Protein AF-A0A7S1CWE4-F1 (afdb_monomer_lite)

Structure (mmCIF, N/CA/C/O backbone):
data_AF-A0A7S1CWE4-F1
#
_entry.id   AF-A0A7S1CWE4-F1
#
loop_
_atom_site.group_PDB
_atom_site.id
_atom_site.type_symbol
_atom_site.label_atom_id
_atom_site.label_alt_id
_atom_site.label_comp_id
_atom_site.label_asym_id
_atom_site.label_entity_id
_atom_site.label_seq_id
_atom_site.pdbx_PDB_ins_code
_atom_site.Cartn_x
_atom_site.Cartn_y
_atom_site.Cartn_z
_atom_site.occupancy
_atom_site.B_iso_or_equiv
_atom_site.auth_seq_id
_atom_site.auth_comp_id
_atom_site.auth_asym_id
_atom_site.auth_at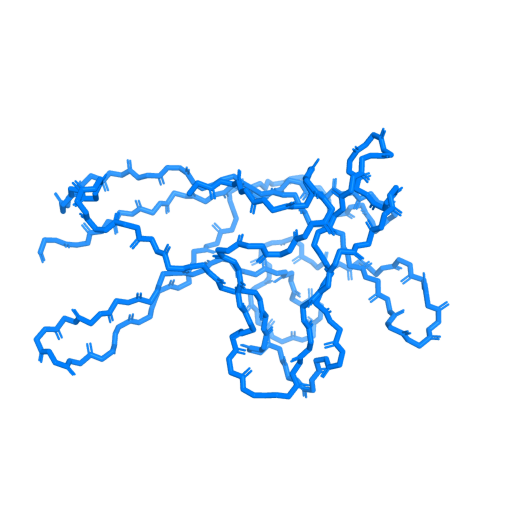om_id
_atom_site.pdbx_PDB_model_num
ATOM 1 N N . VAL A 1 1 ? -12.660 -3.717 3.468 1.00 54.59 1 VAL A N 1
ATOM 2 C CA . VAL A 1 1 ? -12.944 -4.717 2.405 1.00 54.59 1 VAL A CA 1
ATOM 3 C C . VAL A 1 1 ? -12.127 -4.332 1.185 1.00 54.59 1 VAL A C 1
ATOM 5 O O . VAL A 1 1 ? -12.182 -3.175 0.788 1.00 54.59 1 VAL A O 1
ATOM 8 N N . ASN A 1 2 ? -11.364 -5.270 0.617 1.00 57.84 2 ASN A N 1
ATOM 9 C CA . ASN A 1 2 ? -10.631 -5.071 -0.635 1.00 57.84 2 ASN A CA 1
ATOM 10 C C . ASN A 1 2 ? -11.640 -4.988 -1.793 1.00 57.84 2 ASN A C 1
ATOM 12 O O . ASN A 1 2 ? -12.277 -5.984 -2.119 1.00 57.84 2 ASN A O 1
ATOM 16 N N . GLY A 1 3 ? -11.864 -3.807 -2.357 1.00 64.62 3 GLY A N 1
ATOM 17 C CA . GLY A 1 3 ? -12.820 -3.625 -3.448 1.00 64.62 3 GLY A CA 1
ATOM 18 C C . GLY A 1 3 ? -12.427 -2.444 -4.319 1.00 64.62 3 GLY A C 1
ATOM 19 O O . GLY A 1 3 ? -11.802 -1.515 -3.825 1.00 64.62 3 GLY A O 1
ATOM 20 N N . GLY A 1 4 ? -12.756 -2.506 -5.607 1.00 74.31 4 GLY A N 1
ATOM 21 C CA . GLY A 1 4 ? -12.465 -1.455 -6.583 1.00 74.31 4 GLY A CA 1
ATOM 22 C C . GLY A 1 4 ? -11.785 -2.003 -7.825 1.00 74.31 4 GLY A C 1
ATOM 23 O O . GLY A 1 4 ? -12.452 -2.154 -8.844 1.00 74.31 4 GLY A O 1
ATOM 24 N N . ALA A 1 5 ? -10.491 -2.328 -7.728 1.00 81.88 5 ALA A N 1
ATOM 25 C CA . ALA A 1 5 ? -9.662 -2.622 -8.900 1.00 81.88 5 ALA A CA 1
ATOM 26 C C . ALA A 1 5 ? -10.257 -3.706 -9.809 1.00 81.88 5 ALA A C 1
ATOM 28 O O . ALA A 1 5 ? -10.339 -3.496 -11.009 1.00 81.88 5 ALA A O 1
ATOM 29 N N . GLU A 1 6 ? -10.789 -4.791 -9.238 1.00 79.25 6 GLU A N 1
ATOM 30 C CA . GLU A 1 6 ? -11.411 -5.897 -9.992 1.00 79.25 6 GLU A CA 1
ATOM 31 C C . GLU A 1 6 ? -12.682 -5.499 -10.771 1.00 79.25 6 GLU A C 1
ATOM 33 O O . GLU A 1 6 ? -13.157 -6.239 -11.628 1.00 79.25 6 GLU A O 1
ATOM 38 N N . TYR A 1 7 ? -13.264 -4.338 -10.460 1.00 83.38 7 TYR A N 1
ATOM 39 C CA . TYR A 1 7 ? -14.403 -3.750 -11.171 1.00 83.38 7 TYR A CA 1
ATOM 40 C C . TYR A 1 7 ? -13.980 -2.609 -12.107 1.00 83.38 7 TYR A C 1
ATOM 42 O O . TYR A 1 7 ? -14.843 -1.895 -12.623 1.00 83.38 7 TYR A O 1
ATOM 50 N N . GLY A 1 8 ? -12.674 -2.403 -12.299 1.00 82.56 8 GLY A N 1
ATOM 51 C CA . GLY A 1 8 ? -12.128 -1.328 -13.120 1.00 82.56 8 GLY A CA 1
ATOM 52 C C . GLY A 1 8 ? -12.239 0.065 -12.492 1.00 82.56 8 GLY A C 1
ATOM 53 O O . GLY A 1 8 ? -12.131 1.058 -13.212 1.00 82.56 8 GLY A O 1
ATOM 54 N N . ASP A 1 9 ? -12.450 0.182 -11.172 1.00 87.69 9 ASP A N 1
ATOM 55 C CA . ASP A 1 9 ? -12.457 1.482 -10.486 1.00 87.69 9 ASP A CA 1
ATOM 56 C C . ASP A 1 9 ? -11.714 1.509 -9.135 1.00 87.69 9 ASP A C 1
ATOM 58 O O . ASP A 1 9 ? -11.134 0.530 -8.683 1.00 87.69 9 ASP A O 1
ATOM 62 N N . ALA A 1 10 ? -11.682 2.677 -8.491 1.00 87.62 10 ALA A N 1
ATOM 63 C CA . ALA A 1 10 ? -11.045 2.877 -7.187 1.00 87.62 10 ALA A CA 1
ATOM 64 C C . ALA A 1 10 ? -12.071 3.084 -6.058 1.00 87.62 10 ALA A C 1
ATOM 66 O O . ALA A 1 10 ? -11.787 3.782 -5.080 1.00 87.62 10 ALA A O 1
ATOM 67 N N . ARG A 1 11 ? -13.291 2.536 -6.180 1.00 88.00 11 ARG A N 1
ATOM 68 C CA . ARG A 1 11 ? -14.353 2.772 -5.186 1.00 88.00 11 ARG A CA 1
ATOM 69 C C . ARG A 1 11 ? -13.909 2.340 -3.787 1.00 88.00 11 ARG A C 1
ATOM 71 O O . ARG A 1 11 ? -13.296 1.294 -3.603 1.00 88.00 11 ARG A O 1
ATOM 78 N N . GLY A 1 12 ? -14.234 3.154 -2.787 1.00 86.62 12 GLY A N 1
ATOM 79 C CA . GLY A 1 12 ? -13.830 2.904 -1.401 1.00 86.62 12 GLY A CA 1
ATOM 80 C C . GLY A 1 12 ? -12.359 3.211 -1.101 1.00 86.62 12 GLY A C 1
ATOM 81 O O . GLY A 1 12 ? -11.966 3.118 0.061 1.00 86.62 12 GLY A O 1
ATOM 82 N N . TRP A 1 13 ? -11.571 3.626 -2.093 1.00 90.31 13 TRP A N 1
ATOM 83 C CA . TRP A 1 13 ? -10.205 4.099 -1.911 1.00 90.31 13 TRP A CA 1
ATOM 84 C C . TRP A 1 13 ? -10.096 5.579 -2.248 1.00 90.31 13 TRP A C 1
ATOM 86 O O . TRP A 1 13 ? -10.766 6.101 -3.138 1.00 90.31 13 TRP A O 1
ATOM 96 N N . LYS A 1 14 ? -9.232 6.273 -1.518 1.00 90.00 14 LYS A N 1
ATOM 97 C CA . LYS A 1 14 ? -8.925 7.683 -1.746 1.00 90.00 14 LYS A CA 1
ATOM 98 C C . LYS A 1 14 ? -7.438 7.930 -1.534 1.00 90.00 14 LYS A C 1
ATOM 100 O O . LYS A 1 14 ? -6.723 7.114 -0.953 1.00 90.00 14 LYS A O 1
ATOM 105 N N . ARG A 1 15 ? -6.973 9.076 -2.024 1.00 90.44 15 ARG A N 1
ATOM 106 C CA . ARG A 1 15 ? -5.621 9.564 -1.755 1.00 90.44 15 ARG A CA 1
ATOM 107 C C . ARG A 1 15 ? -5.485 9.943 -0.282 1.00 90.44 15 ARG A C 1
ATOM 109 O O . ARG A 1 15 ? -6.319 10.677 0.250 1.00 90.44 15 ARG A O 1
ATOM 116 N N . TRP A 1 16 ? -4.413 9.491 0.352 1.00 85.81 16 TRP A N 1
ATOM 117 C CA . TRP A 1 16 ? -4.010 9.985 1.657 1.00 85.81 16 TRP A CA 1
ATOM 118 C C . TRP A 1 16 ? -3.243 11.297 1.479 1.00 85.81 16 TRP A C 1
ATOM 120 O O . TRP A 1 16 ? -2.095 11.304 1.025 1.00 85.81 16 TRP A O 1
ATOM 130 N N . ARG A 1 17 ? -3.900 12.396 1.879 1.00 78.44 17 ARG A N 1
ATOM 131 C CA . ARG A 1 17 ? -3.477 13.799 1.699 1.00 78.44 17 ARG A CA 1
ATOM 132 C C . ARG A 1 17 ? -3.473 14.270 0.243 1.00 78.44 17 ARG A C 1
ATOM 134 O O . ARG A 1 17 ? -3.615 13.501 -0.705 1.00 78.44 17 ARG A O 1
ATOM 141 N N . GLU A 1 18 ? -3.368 15.586 0.079 1.00 80.69 18 GLU A N 1
ATOM 142 C CA . GLU A 1 18 ? -3.307 16.202 -1.241 1.00 80.69 18 GLU A CA 1
ATOM 143 C C . GLU A 1 18 ? -1.944 15.994 -1.905 1.00 80.69 18 GLU A C 1
ATOM 145 O O . GLU A 1 18 ? -0.929 15.907 -1.221 1.00 80.69 18 GLU A O 1
ATOM 150 N N . GLY A 1 19 ? -1.930 15.934 -3.239 1.00 81.62 19 GLY A N 1
ATOM 151 C CA . GLY A 1 19 ? -0.705 15.881 -4.044 1.00 81.62 19 GLY A CA 1
ATOM 152 C C . GLY A 1 19 ? -0.531 14.615 -4.882 1.00 81.62 19 GLY A C 1
ATOM 153 O O . GLY A 1 19 ? 0.123 14.699 -5.907 1.00 81.62 19 GLY A O 1
ATOM 154 N N . CYS A 1 20 ? -1.166 13.494 -4.520 1.00 89.50 20 CYS A N 1
ATOM 155 C CA . CYS A 1 20 ? -1.133 12.255 -5.311 1.00 89.50 20 CYS A CA 1
ATOM 156 C C . CYS A 1 20 ? -2.485 11.926 -5.968 1.00 89.50 20 CYS A C 1
ATOM 158 O O . CYS A 1 20 ? -3.530 12.468 -5.581 1.00 89.50 20 CYS A O 1
ATOM 160 N N . ALA A 1 21 ? -2.454 11.034 -6.959 1.00 90.62 21 ALA A N 1
ATOM 161 C CA . ALA A 1 21 ? -3.617 10.495 -7.656 1.00 90.62 21 ALA A CA 1
ATOM 162 C C . ALA A 1 21 ? -3.774 8.999 -7.367 1.00 90.62 21 ALA A C 1
ATOM 164 O O . ALA A 1 21 ? -2.789 8.297 -7.158 1.00 90.62 21 ALA A O 1
ATOM 165 N N . VAL A 1 22 ? -5.021 8.527 -7.364 1.00 91.94 22 VAL A N 1
ATOM 166 C CA . VAL A 1 22 ? -5.367 7.106 -7.267 1.00 91.94 22 VAL A CA 1
ATOM 167 C C . VAL A 1 22 ? -6.088 6.717 -8.545 1.00 91.94 22 VAL A C 1
ATOM 169 O O . VAL A 1 22 ? -7.068 7.366 -8.916 1.00 91.94 22 VAL A O 1
ATOM 172 N N . SER A 1 23 ? -5.617 5.669 -9.207 1.00 91.56 23 SER A N 1
ATOM 173 C CA . SER A 1 23 ? -6.214 5.148 -10.434 1.00 91.56 23 SER A CA 1
ATOM 174 C C . SER A 1 23 ? -6.177 3.626 -10.460 1.00 91.56 23 SER A C 1
ATOM 176 O O . SER A 1 23 ? -5.487 2.988 -9.663 1.00 91.56 23 SER A O 1
ATOM 178 N N . VAL A 1 24 ? -6.929 3.042 -11.390 1.00 93.50 24 VAL A N 1
ATOM 179 C CA . VAL A 1 24 ? -6.770 1.632 -11.743 1.00 93.50 24 VAL A CA 1
ATOM 180 C C . VAL A 1 24 ? -5.694 1.508 -12.811 1.00 93.50 24 VAL A C 1
ATOM 182 O O . VAL A 1 24 ? -5.711 2.230 -13.808 1.00 93.50 24 VAL A O 1
ATOM 185 N N . ALA A 1 25 ? -4.764 0.590 -12.585 1.00 91.94 25 ALA A N 1
ATOM 186 C CA . ALA A 1 25 ? -3.770 0.151 -13.544 1.00 91.94 25 ALA A CA 1
ATOM 187 C C . ALA A 1 25 ? -4.201 -1.224 -14.085 1.00 91.94 25 ALA A C 1
ATOM 189 O O . ALA A 1 25 ? -4.057 -2.228 -13.377 1.00 91.94 25 ALA A O 1
ATOM 190 N N . PRO A 1 26 ? -4.767 -1.281 -15.303 1.00 91.69 26 PRO A N 1
ATOM 191 C CA . PRO A 1 26 ? -5.318 -2.515 -15.838 1.00 91.69 26 PRO A CA 1
ATOM 192 C C . PRO A 1 26 ? -4.217 -3.517 -16.187 1.00 91.69 26 PRO A C 1
ATOM 194 O O . PRO A 1 26 ? -3.175 -3.131 -16.722 1.00 91.69 26 PRO A O 1
ATOM 197 N N . ASN A 1 27 ? -4.453 -4.801 -15.915 1.00 91.25 27 ASN A N 1
ATOM 198 C CA . ASN A 1 27 ? -3.500 -5.907 -16.119 1.00 91.25 27 ASN A CA 1
ATOM 199 C C . ASN A 1 27 ? -2.135 -5.752 -15.413 1.00 91.25 27 ASN A C 1
ATOM 201 O O . ASN A 1 27 ? -1.185 -6.478 -15.714 1.00 91.25 27 ASN A O 1
ATOM 205 N N . ALA A 1 28 ? -2.007 -4.786 -14.501 1.00 90.56 28 ALA A N 1
ATOM 206 C CA . ALA A 1 28 ? -0.764 -4.484 -13.801 1.00 90.56 28 ALA A CA 1
ATOM 207 C C . ALA A 1 28 ? -0.672 -5.165 -12.430 1.00 90.56 28 ALA A C 1
ATOM 209 O O . ALA A 1 28 ? 0.326 -4.984 -11.743 1.00 90.56 28 ALA A O 1
ATOM 210 N N . GLY A 1 29 ? -1.713 -5.881 -12.008 1.00 89.75 29 GLY A N 1
ATOM 211 C CA . GLY A 1 29 ? -1.832 -6.556 -10.723 1.00 89.75 29 GLY A CA 1
ATOM 212 C C . GLY A 1 29 ? -1.290 -7.982 -10.711 1.00 89.75 29 GLY A C 1
ATOM 213 O O . GLY A 1 29 ? -0.680 -8.480 -11.660 1.00 89.75 29 GLY A O 1
ATOM 214 N N . VAL A 1 30 ? -1.516 -8.659 -9.586 1.00 88.88 30 VAL A N 1
ATOM 215 C CA . VAL A 1 30 ? -1.106 -10.054 -9.385 1.00 88.88 30 VAL A CA 1
ATOM 216 C C . VAL A 1 30 ? -1.751 -10.939 -10.457 1.00 88.88 30 VAL A C 1
ATOM 218 O O . VAL A 1 30 ? -2.945 -10.831 -10.718 1.00 88.88 30 VAL A O 1
ATOM 221 N N . ASN A 1 31 ? -0.960 -11.820 -11.077 1.00 88.94 31 ASN A N 1
ATOM 222 C CA . ASN A 1 31 ? -1.401 -12.731 -12.144 1.00 88.94 31 ASN A CA 1
ATOM 223 C C . ASN A 1 31 ? -2.064 -12.032 -13.350 1.00 88.94 31 ASN A C 1
ATOM 225 O O . ASN A 1 31 ? -2.893 -12.639 -14.024 1.00 88.94 31 ASN A O 1
ATOM 229 N N . GLY A 1 32 ? -1.704 -10.773 -13.627 1.00 87.88 32 GLY A N 1
ATOM 230 C CA . GLY A 1 32 ? -2.268 -10.008 -14.742 1.00 87.88 32 GLY A CA 1
ATOM 231 C C . GLY A 1 32 ? -3.679 -9.473 -14.485 1.00 87.88 32 GLY A C 1
ATOM 232 O O . GLY A 1 32 ? -4.349 -9.096 -15.438 1.00 87.88 32 GLY A O 1
ATOM 233 N N . GLY A 1 33 ? -4.135 -9.447 -13.227 1.00 90.31 33 GLY A N 1
ATOM 234 C CA . GLY A 1 33 ? -5.351 -8.731 -12.830 1.00 90.31 33 GLY A CA 1
ATOM 235 C C . GLY A 1 33 ? -5.155 -7.214 -12.794 1.00 90.31 33 GLY A C 1
ATOM 236 O O . GLY A 1 33 ? -4.087 -6.696 -13.126 1.00 90.31 33 GLY A O 1
ATOM 237 N N . ASP A 1 34 ? -6.170 -6.488 -12.342 1.00 92.50 34 ASP A N 1
ATOM 238 C CA . ASP A 1 34 ? -6.095 -5.035 -12.189 1.00 92.50 34 ASP A CA 1
ATOM 239 C C . ASP A 1 34 ? -5.473 -4.650 -10.837 1.00 92.50 34 ASP A C 1
ATOM 241 O O . ASP A 1 34 ? -5.581 -5.367 -9.841 1.00 92.50 34 ASP A O 1
ATOM 245 N N . ALA A 1 35 ? -4.799 -3.500 -10.783 1.00 92.56 35 ALA A N 1
ATOM 246 C CA . ALA A 1 35 ? -4.199 -2.973 -9.557 1.00 92.56 35 ALA A CA 1
ATOM 247 C C . ALA A 1 35 ? -4.657 -1.544 -9.267 1.00 92.56 35 ALA A C 1
ATOM 249 O O . ALA A 1 35 ? -4.999 -0.790 -10.173 1.00 92.56 35 ALA A O 1
ATOM 250 N N . LEU A 1 36 ? -4.592 -1.138 -7.998 1.00 93.38 36 LEU A N 1
ATOM 251 C CA . LEU A 1 36 ? -4.645 0.278 -7.639 1.00 93.38 36 LEU A CA 1
ATOM 252 C C . LEU A 1 36 ? -3.243 0.871 -7.725 1.00 93.38 36 LEU A C 1
ATOM 254 O O . LEU A 1 36 ? -2.311 0.374 -7.091 1.00 93.38 36 LEU A O 1
ATOM 258 N N . ALA A 1 37 ? -3.111 1.956 -8.478 1.00 92.75 37 ALA A N 1
ATOM 259 C CA . ALA A 1 37 ? -1.889 2.732 -8.578 1.00 92.75 37 ALA A CA 1
ATOM 260 C C . ALA A 1 37 ? -2.035 4.045 -7.808 1.00 92.75 37 ALA A C 1
ATOM 262 O O . ALA A 1 37 ? -3.066 4.717 -7.888 1.00 92.75 37 ALA A O 1
ATOM 263 N N . VAL A 1 38 ? -0.978 4.418 -7.082 1.00 93.19 38 VAL A N 1
ATOM 264 C CA . VAL A 1 38 ? -0.829 5.756 -6.506 1.00 93.19 38 VAL A CA 1
ATOM 265 C C . VAL A 1 38 ? 0.336 6.452 -7.192 1.00 93.19 38 VAL A C 1
ATOM 267 O O . VAL A 1 38 ? 1.478 6.019 -7.045 1.00 93.19 38 VAL A O 1
ATOM 270 N N . THR A 1 39 ? 0.047 7.531 -7.911 1.00 92.69 39 THR A N 1
ATOM 271 C CA . THR A 1 39 ? 1.020 8.294 -8.711 1.00 92.69 39 THR A CA 1
ATOM 272 C C . THR A 1 39 ? 1.093 9.753 -8.256 1.00 92.69 39 THR A C 1
ATOM 274 O O . THR A 1 39 ? 0.265 10.211 -7.459 1.00 92.69 39 THR A O 1
ATOM 277 N N . GLY A 1 40 ? 2.112 10.489 -8.695 1.00 91.31 40 GLY A N 1
ATOM 278 C CA . GLY A 1 40 ? 2.345 11.886 -8.331 1.00 91.31 40 GLY A CA 1
ATOM 279 C C . GLY A 1 40 ? 2.758 12.083 -6.872 1.00 91.31 40 GLY A C 1
ATOM 280 O O . GLY A 1 40 ? 2.533 13.147 -6.300 1.00 91.31 40 GLY A O 1
ATOM 281 N N . ARG A 1 41 ? 3.316 11.062 -6.210 1.00 88.56 41 ARG A N 1
ATOM 282 C CA . ARG A 1 41 ? 3.719 11.181 -4.799 1.00 88.56 41 ARG A CA 1
ATOM 283 C C . ARG A 1 41 ? 4.924 12.115 -4.679 1.00 88.56 41 ARG A C 1
ATOM 285 O O . ARG A 1 41 ? 5.993 11.815 -5.193 1.00 88.56 41 ARG A O 1
ATOM 292 N N . THR A 1 42 ? 4.783 13.198 -3.916 1.00 87.88 42 THR A N 1
ATOM 293 C CA . THR A 1 42 ? 5.887 14.135 -3.621 1.00 87.88 42 THR A CA 1
ATOM 294 C C . THR A 1 42 ? 6.505 13.936 -2.236 1.00 87.88 42 THR A C 1
ATOM 296 O O . THR A 1 42 ? 7.471 14.606 -1.880 1.00 87.88 42 THR A O 1
ATOM 299 N N . GLY A 1 43 ? 5.973 13.002 -1.441 1.00 84.94 43 GLY A N 1
ATOM 300 C CA . GLY A 1 43 ? 6.496 12.668 -0.120 1.00 84.94 43 GLY A CA 1
ATOM 301 C C . GLY A 1 43 ? 6.186 11.230 0.284 1.00 84.94 43 GLY A C 1
ATOM 302 O O . GLY A 1 43 ? 5.161 10.663 -0.103 1.00 84.94 43 GLY A O 1
ATOM 303 N N . HIS A 1 44 ? 7.059 10.644 1.108 1.00 80.75 44 HIS A N 1
ATOM 304 C CA . HIS A 1 44 ? 6.939 9.253 1.563 1.00 80.75 44 HIS A CA 1
ATOM 305 C C . HIS A 1 44 ? 5.663 8.992 2.383 1.00 80.75 44 HIS A C 1
ATOM 307 O O . HIS A 1 44 ? 5.176 7.866 2.422 1.00 80.75 44 HIS A O 1
ATOM 313 N N . TRP A 1 45 ? 5.084 10.030 2.992 1.00 82.44 45 TRP A N 1
ATOM 314 C CA . TRP A 1 45 ? 3.838 9.951 3.756 1.00 82.44 45 TRP A CA 1
ATOM 315 C C . TRP A 1 45 ? 2.571 9.963 2.894 1.00 82.44 45 TRP A C 1
ATOM 317 O O . TRP A 1 45 ? 1.492 9.834 3.457 1.00 82.44 45 TRP A O 1
ATOM 327 N N . MET A 1 46 ? 2.655 10.188 1.578 1.00 88.69 46 MET A N 1
ATOM 328 C CA . MET A 1 46 ? 1.494 10.124 0.680 1.00 88.69 46 MET A CA 1
ATOM 329 C C . MET A 1 46 ? 1.206 8.677 0.295 1.00 88.69 46 MET A C 1
ATOM 331 O O . MET A 1 46 ? 2.140 7.881 0.169 1.00 88.69 46 MET A O 1
ATOM 335 N N . GLY A 1 47 ? -0.055 8.339 0.050 1.00 89.62 47 GLY A N 1
ATOM 336 C CA . GLY A 1 47 ? -0.421 6.969 -0.290 1.00 89.62 47 GLY A CA 1
ATOM 337 C C . GLY A 1 47 ? -1.903 6.778 -0.563 1.00 89.62 47 GLY A C 1
ATOM 338 O O . GLY A 1 47 ? -2.624 7.718 -0.892 1.00 89.62 47 GLY A O 1
ATOM 339 N N . LEU A 1 48 ? -2.334 5.534 -0.409 1.00 91.12 48 LEU A N 1
ATOM 340 C CA . LEU 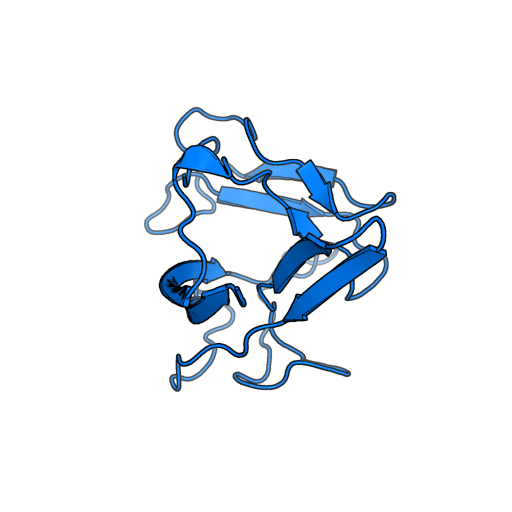A 1 48 ? -3.712 5.091 -0.544 1.00 91.12 48 LEU A CA 1
ATOM 341 C C . LEU A 1 48 ? -4.334 4.972 0.852 1.00 91.12 48 LEU A C 1
ATOM 343 O O . LEU A 1 48 ? -3.685 4.478 1.773 1.00 91.12 48 LEU A O 1
ATOM 347 N N . GLU A 1 49 ? -5.588 5.370 1.017 1.00 90.62 49 GLU A N 1
ATOM 348 C CA . GLU A 1 49 ? -6.353 5.083 2.230 1.00 90.62 49 GLU A CA 1
ATOM 349 C C . GLU A 1 49 ? -7.759 4.586 1.880 1.00 90.62 49 GLU A C 1
ATOM 351 O O . GLU A 1 49 ? -8.325 4.916 0.835 1.00 90.62 49 GLU A O 1
ATOM 356 N N . GLN A 1 50 ? -8.336 3.815 2.792 1.00 89.19 50 GLN A N 1
ATOM 357 C CA . GLN A 1 50 ? -9.723 3.375 2.745 1.00 89.19 50 GLN A CA 1
ATOM 358 C C . GLN A 1 50 ? -10.378 3.717 4.082 1.00 89.19 50 GLN A C 1
ATOM 360 O O . GLN A 1 50 ? -9.771 3.551 5.141 1.00 89.19 50 GLN A O 1
ATOM 365 N N . LEU A 1 51 ? -11.624 4.193 4.036 1.00 87.25 51 LEU A N 1
ATOM 366 C CA . LEU A 1 51 ? -12.441 4.281 5.243 1.00 87.25 51 LEU A CA 1
ATOM 367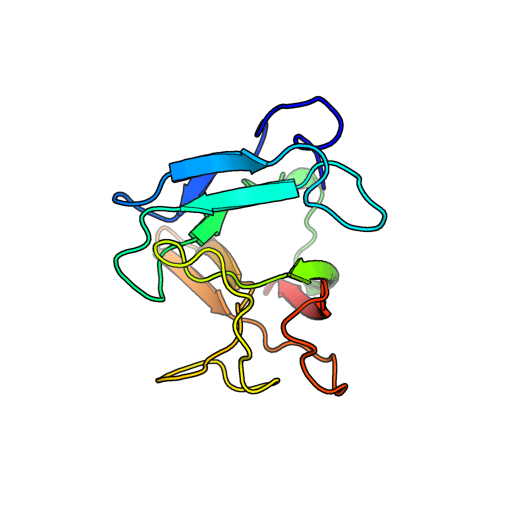 C C . LEU A 1 51 ? -12.886 2.872 5.619 1.00 87.25 51 LEU A C 1
ATOM 369 O O . LEU A 1 51 ? -13.530 2.185 4.827 1.00 87.25 51 LEU A O 1
ATOM 373 N N . LEU A 1 52 ? -12.512 2.450 6.820 1.00 84.75 52 LEU A N 1
ATOM 374 C CA . LEU A 1 52 ? -12.988 1.202 7.391 1.00 84.75 52 LEU A CA 1
ATOM 375 C C . LEU A 1 52 ? -14.339 1.447 8.050 1.00 84.75 52 LEU A C 1
ATOM 377 O O . LEU A 1 52 ? -14.517 2.434 8.764 1.00 84.75 52 LEU A O 1
ATOM 381 N N . ASP A 1 53 ? -15.271 0.534 7.809 1.00 84.38 53 ASP A N 1
ATOM 382 C CA . ASP A 1 53 ? -16.516 0.487 8.557 1.00 84.38 53 ASP A CA 1
ATOM 383 C C . ASP A 1 53 ? -16.211 0.077 10.000 1.00 84.38 53 ASP A C 1
ATOM 385 O O . ASP A 1 53 ? -15.697 -1.015 10.256 1.00 84.38 53 ASP A O 1
ATOM 389 N N . THR A 1 54 ? -16.492 0.979 10.936 1.00 82.12 54 THR A N 1
ATOM 390 C CA . THR A 1 54 ? -16.209 0.776 12.354 1.00 82.12 54 THR A CA 1
ATOM 391 C C . THR A 1 54 ? -17.171 -0.202 13.019 1.00 82.12 54 THR A C 1
ATOM 393 O O . THR A 1 54 ? -16.836 -0.713 14.081 1.00 82.12 54 THR A O 1
ATOM 396 N N . GLU A 1 55 ? -18.327 -0.510 12.421 1.00 84.75 55 GLU A N 1
ATOM 397 C CA . GLU A 1 55 ? -19.269 -1.492 12.986 1.00 84.75 55 GLU A CA 1
ATOM 398 C C . GLU A 1 55 ? -18.683 -2.911 13.000 1.00 84.75 55 GLU A C 1
ATOM 400 O O . GLU A 1 55 ? -18.986 -3.717 13.877 1.00 84.75 55 GLU A O 1
ATOM 405 N N . CYS A 1 56 ? -17.783 -3.205 12.059 1.00 78.62 56 CYS A N 1
ATOM 406 C CA . CYS A 1 56 ? -17.082 -4.486 11.965 1.00 78.62 56 CYS A CA 1
ATOM 407 C C . CYS A 1 56 ? -15.799 -4.538 12.816 1.00 78.62 56 CYS A C 1
ATOM 409 O O . CYS A 1 56 ? -15.060 -5.529 12.780 1.00 78.62 56 CYS A O 1
ATOM 411 N N . ILE A 1 57 ? -15.502 -3.461 13.543 1.00 82.94 57 ILE A N 1
ATOM 412 C CA . ILE A 1 57 ? -14.251 -3.268 14.262 1.00 82.94 57 ILE A CA 1
ATOM 413 C C . ILE A 1 57 ? -14.509 -3.282 15.769 1.00 82.94 57 ILE A C 1
ATOM 415 O O . ILE A 1 57 ? -15.127 -2.386 16.333 1.00 82.94 57 ILE A O 1
ATOM 419 N N . ILE A 1 58 ? -13.995 -4.315 16.427 1.00 85.44 58 ILE A N 1
ATOM 420 C CA . ILE A 1 58 ? -14.183 -4.603 17.841 1.00 85.44 58 ILE A CA 1
ATOM 421 C C . ILE A 1 58 ? -12.903 -4.192 18.579 1.00 85.44 58 ILE A C 1
ATOM 423 O O . ILE A 1 58 ? -11.841 -4.777 18.331 1.00 85.44 58 ILE A O 1
ATOM 427 N N . PRO A 1 59 ? -12.968 -3.213 19.498 1.00 83.81 59 PRO A N 1
ATOM 428 C CA . PRO A 1 59 ? -11.812 -2.826 20.295 1.00 83.81 59 PRO A CA 1
ATOM 429 C C . PRO A 1 59 ? -11.230 -4.013 21.077 1.00 83.81 59 PRO A C 1
ATOM 431 O O . PRO A 1 59 ? -11.955 -4.895 21.537 1.00 83.81 59 PRO A O 1
ATOM 434 N N . GLY A 1 60 ? -9.905 -4.063 21.193 1.00 83.81 60 GLY A N 1
ATOM 435 C CA . GLY A 1 60 ? -9.161 -5.175 21.792 1.00 83.81 60 GLY A CA 1
ATOM 436 C C . GLY A 1 60 ? -8.985 -6.402 20.889 1.00 83.81 60 GLY A C 1
ATOM 437 O O . GLY A 1 60 ? -8.209 -7.291 21.232 1.00 83.81 60 GLY A O 1
ATOM 438 N N . THR A 1 61 ? -9.649 -6.455 19.729 1.00 87.00 61 THR A N 1
ATOM 439 C CA . THR A 1 61 ? -9.482 -7.552 18.765 1.00 87.00 61 THR A CA 1
ATOM 440 C C . THR A 1 61 ? -8.242 -7.332 17.903 1.00 87.00 61 THR A C 1
ATOM 442 O O . THR A 1 61 ? -7.957 -6.212 17.468 1.00 87.00 61 THR A O 1
ATOM 445 N N . GLN A 1 62 ? -7.501 -8.416 17.657 1.00 88.06 62 GLN A N 1
ATOM 446 C CA . GLN A 1 62 ? -6.393 -8.437 16.710 1.00 88.06 62 GLN A CA 1
ATOM 447 C C . GLN A 1 62 ? -6.918 -8.742 15.301 1.00 88.06 62 GLN A C 1
ATOM 449 O O . GLN A 1 62 ? -7.668 -9.694 15.089 1.00 88.06 62 GLN A O 1
ATOM 454 N N . TYR A 1 63 ? -6.491 -7.940 14.337 1.00 86.94 63 TYR A N 1
ATOM 455 C CA . TYR A 1 63 ? -6.827 -8.043 12.926 1.00 86.94 63 TYR A CA 1
ATOM 456 C C . TYR A 1 63 ? -5.571 -8.306 12.106 1.00 86.94 63 TYR A C 1
ATOM 458 O O . TYR A 1 63 ? -4.539 -7.674 12.322 1.00 86.94 63 TYR A O 1
ATOM 466 N N . ASN A 1 64 ? -5.693 -9.184 11.113 1.00 89.06 64 ASN A N 1
ATOM 467 C CA . ASN A 1 64 ? -4.648 -9.414 10.123 1.00 89.06 64 ASN A CA 1
ATOM 468 C C . ASN A 1 64 ? -4.944 -8.613 8.863 1.00 89.06 64 ASN A C 1
ATOM 470 O O . ASN A 1 64 ? -5.982 -8.797 8.222 1.00 89.06 64 ASN A O 1
ATOM 474 N N . ILE A 1 65 ? -4.012 -7.742 8.498 1.00 87.81 65 ILE A N 1
ATOM 475 C CA . ILE A 1 65 ? -4.053 -7.000 7.245 1.00 87.81 65 ILE A CA 1
ATOM 476 C C . ILE A 1 65 ? -3.111 -7.688 6.273 1.00 87.81 65 ILE A C 1
ATOM 478 O O . ILE A 1 65 ? -1.938 -7.877 6.582 1.00 87.81 65 ILE A O 1
ATOM 482 N N . ASN A 1 66 ? -3.625 -8.023 5.093 1.00 90.12 66 ASN A N 1
ATOM 483 C CA . ASN A 1 66 ? -2.842 -8.588 4.005 1.00 90.12 66 ASN A CA 1
ATOM 484 C C . ASN A 1 66 ? -2.986 -7.708 2.765 1.00 90.12 66 ASN A C 1
ATOM 486 O O . ASN A 1 66 ? -4.101 -7.345 2.385 1.00 90.12 66 ASN A O 1
ATOM 490 N N . ALA A 1 67 ? -1.863 -7.379 2.142 1.00 90.25 67 ALA A N 1
ATOM 491 C CA . ALA A 1 67 ? -1.794 -6.638 0.892 1.00 90.25 67 ALA A CA 1
ATOM 492 C C . ALA A 1 67 ? -0.626 -7.141 0.042 1.00 90.25 67 ALA A C 1
ATOM 494 O O . ALA A 1 67 ? 0.265 -7.837 0.525 1.00 90.25 67 ALA A O 1
ATOM 495 N N . MET A 1 68 ? -0.633 -6.762 -1.229 1.00 92.25 68 MET A N 1
ATOM 496 C CA . MET A 1 68 ? 0.442 -7.037 -2.171 1.00 92.25 68 MET A CA 1
ATOM 497 C C . MET A 1 68 ? 0.911 -5.700 -2.743 1.00 92.25 68 MET A C 1
ATOM 499 O O . MET A 1 68 ? 0.086 -4.926 -3.229 1.00 92.25 68 MET A O 1
ATOM 503 N N . PHE A 1 69 ? 2.214 -5.421 -2.705 1.00 92.19 69 PHE A N 1
ATOM 504 C CA . PHE A 1 69 ? 2.777 -4.164 -3.203 1.00 92.19 69 PHE A CA 1
ATOM 505 C C . PHE A 1 69 ? 3.858 -4.408 -4.252 1.00 92.19 69 PHE A C 1
ATOM 507 O O . PHE A 1 69 ? 4.768 -5.207 -4.043 1.00 92.19 69 PHE A O 1
ATOM 514 N N . LYS A 1 70 ? 3.804 -3.656 -5.349 1.00 93.19 70 LYS A N 1
ATOM 515 C CA . LYS A 1 70 ? 4.911 -3.483 -6.292 1.00 93.19 70 LYS A CA 1
ATOM 516 C C . LYS A 1 70 ? 5.251 -1.998 -6.343 1.00 93.19 70 LYS A C 1
ATOM 518 O O . LYS A 1 70 ? 4.348 -1.164 -6.381 1.00 93.19 70 LYS A O 1
ATOM 523 N N . LEU A 1 71 ? 6.539 -1.670 -6.304 1.00 91.94 71 LEU A N 1
ATOM 524 C CA . LEU A 1 71 ? 7.013 -0.297 -6.448 1.00 91.94 71 LEU A CA 1
ATOM 525 C C . LEU A 1 71 ? 7.563 -0.100 -7.851 1.00 91.94 71 LEU A C 1
ATOM 527 O O . LEU A 1 71 ? 8.312 -0.934 -8.356 1.00 91.94 71 LEU A O 1
ATOM 531 N N . VAL A 1 72 ? 7.190 1.018 -8.458 1.00 92.12 72 VAL A N 1
ATOM 532 C CA . VAL A 1 72 ? 7.606 1.395 -9.805 1.00 92.12 72 VAL A CA 1
ATOM 533 C C . VAL A 1 72 ? 8.043 2.853 -9.772 1.00 92.12 72 VAL A C 1
ATOM 535 O O . VAL A 1 72 ? 7.403 3.683 -9.122 1.00 92.12 72 VAL A O 1
ATOM 538 N N . ASN A 1 73 ? 9.147 3.163 -10.445 1.00 90.81 73 ASN A N 1
ATOM 539 C CA . ASN A 1 73 ? 9.571 4.532 -10.676 1.00 90.81 73 ASN A CA 1
ATOM 540 C C . ASN A 1 73 ? 8.587 5.188 -11.648 1.00 90.81 73 ASN A C 1
ATOM 542 O O . ASN A 1 73 ? 8.422 4.727 -12.772 1.00 90.81 73 ASN A O 1
ATOM 546 N N . GLU A 1 74 ? 7.936 6.265 -11.223 1.00 87.56 74 GLU A N 1
ATOM 547 C CA . GLU A 1 74 ? 6.896 6.918 -12.021 1.00 87.56 74 GLU A CA 1
ATOM 548 C C . GLU A 1 74 ? 7.417 7.478 -13.356 1.00 87.56 74 GLU A C 1
ATOM 550 O O . GLU A 1 74 ? 6.686 7.486 -14.341 1.00 87.56 74 GLU A O 1
ATOM 555 N N . THR A 1 75 ? 8.682 7.906 -13.407 1.00 89.00 75 THR A N 1
ATOM 556 C CA . THR A 1 75 ? 9.286 8.501 -14.605 1.00 89.00 75 THR A CA 1
ATOM 557 C C . THR A 1 75 ? 9.817 7.444 -15.570 1.00 89.00 75 THR A C 1
ATOM 559 O O . THR A 1 75 ? 9.578 7.551 -16.771 1.00 89.00 75 THR A O 1
ATOM 562 N N . SER A 1 76 ? 10.563 6.447 -15.077 1.00 92.69 76 SER A N 1
ATOM 563 C CA . SER A 1 76 ? 11.172 5.420 -15.941 1.00 92.69 76 SER A CA 1
ATOM 564 C C . SER A 1 76 ? 10.271 4.209 -16.186 1.00 92.69 76 SER A C 1
ATOM 566 O O . SER A 1 76 ? 10.502 3.464 -17.134 1.00 92.69 76 SER A O 1
ATOM 568 N N . GLY A 1 77 ? 9.254 3.990 -15.348 1.00 89.88 77 GLY A N 1
ATOM 569 C CA . GLY A 1 77 ? 8.432 2.778 -15.367 1.00 89.88 77 GLY A CA 1
ATOM 570 C C . GLY A 1 77 ? 9.154 1.535 -14.835 1.00 89.88 77 GLY A C 1
ATOM 571 O O . GLY A 1 77 ? 8.600 0.438 -14.875 1.00 89.88 77 GLY A O 1
ATOM 572 N N . GLU A 1 78 ? 10.381 1.681 -14.332 1.00 93.56 78 GLU A N 1
ATOM 573 C CA . GLU A 1 78 ? 11.185 0.561 -13.851 1.00 93.56 78 GLU A CA 1
ATOM 574 C C . GLU A 1 78 ? 10.768 0.131 -12.447 1.00 93.56 78 GLU A C 1
ATOM 576 O O . GLU A 1 78 ? 10.420 0.944 -11.588 1.00 93.56 78 GLU A O 1
ATOM 581 N N . ALA A 1 79 ? 10.841 -1.171 -12.200 1.00 92.81 79 ALA A N 1
ATOM 582 C CA . ALA A 1 79 ? 10.602 -1.747 -10.892 1.00 92.81 79 ALA A CA 1
ATOM 583 C C . ALA A 1 79 ? 11.642 -1.275 -9.860 1.00 92.81 79 ALA A C 1
ATOM 585 O O . ALA A 1 79 ? 12.840 -1.233 -10.139 1.00 92.81 79 ALA A O 1
ATOM 586 N N . VAL A 1 80 ? 11.190 -0.969 -8.642 1.00 90.25 80 VAL A N 1
ATOM 587 C CA . VAL A 1 80 ? 12.038 -0.459 -7.555 1.00 90.25 80 VAL A CA 1
ATOM 588 C C . VAL A 1 80 ? 12.071 -1.452 -6.396 1.00 90.25 80 VAL A C 1
ATOM 590 O O . VAL A 1 80 ? 11.042 -1.982 -5.965 1.00 90.25 80 VAL A O 1
ATOM 593 N N . ALA A 1 81 ? 13.274 -1.703 -5.879 1.00 86.75 81 ALA A N 1
ATOM 594 C CA . ALA A 1 81 ? 13.469 -2.457 -4.650 1.00 86.75 81 ALA A CA 1
ATOM 595 C C . ALA A 1 81 ? 13.382 -1.545 -3.420 1.00 86.75 81 ALA A C 1
ATOM 597 O O . ALA A 1 81 ? 13.722 -0.366 -3.475 1.00 86.75 81 ALA A O 1
ATOM 598 N N . CYS A 1 82 ? 12.964 -2.113 -2.297 1.00 85.19 82 CYS A N 1
ATOM 599 C CA . CYS A 1 82 ? 13.063 -1.479 -0.990 1.00 85.19 82 CYS A CA 1
ATOM 600 C C . CYS A 1 82 ? 13.606 -2.490 0.024 1.00 85.19 82 CYS A C 1
ATOM 602 O O . CYS A 1 82 ? 13.551 -3.704 -0.193 1.00 85.19 82 CYS A O 1
ATOM 604 N N . THR A 1 83 ? 14.135 -1.998 1.140 1.00 80.94 83 THR A N 1
ATOM 605 C CA . THR A 1 83 ? 14.616 -2.859 2.219 1.00 80.94 83 THR A CA 1
ATOM 606 C C . THR A 1 83 ? 13.427 -3.306 3.066 1.00 80.94 83 THR A C 1
ATOM 608 O O . THR A 1 83 ? 12.829 -2.505 3.790 1.00 80.94 83 THR A O 1
ATOM 611 N N . ALA A 1 84 ? 13.081 -4.595 2.987 1.00 68.75 84 ALA A N 1
ATOM 612 C CA . ALA A 1 84 ? 12.034 -5.189 3.817 1.00 68.75 84 ALA A CA 1
ATOM 613 C C . ALA A 1 84 ? 12.283 -4.865 5.305 1.00 68.75 84 ALA A C 1
ATOM 615 O O . ALA A 1 84 ? 13.422 -4.876 5.765 1.00 68.75 84 ALA A O 1
ATOM 616 N N . LEU A 1 85 ? 11.218 -4.550 6.053 1.00 69.25 85 LEU A N 1
ATOM 617 C CA . LEU A 1 85 ? 11.234 -4.100 7.461 1.00 69.25 85 LEU A CA 1
ATOM 618 C C . LEU A 1 85 ? 11.751 -2.670 7.716 1.00 69.25 85 LEU A C 1
ATOM 620 O O . LEU A 1 85 ? 11.566 -2.152 8.820 1.00 69.25 85 LEU A O 1
ATOM 624 N N . ARG A 1 86 ? 12.335 -1.986 6.725 1.00 72.50 86 ARG A N 1
ATOM 625 C CA . ARG A 1 86 ? 12.697 -0.568 6.852 1.00 72.50 86 ARG A CA 1
ATOM 626 C C . ARG A 1 86 ? 11.457 0.299 6.636 1.00 72.50 86 ARG A C 1
ATOM 628 O O . ARG A 1 86 ? 10.903 0.340 5.542 1.00 72.50 86 ARG A O 1
ATOM 635 N N . THR A 1 87 ? 11.025 0.998 7.684 1.00 69.88 87 THR A N 1
ATOM 636 C CA . THR A 1 87 ? 9.805 1.831 7.680 1.00 69.88 87 THR A CA 1
ATOM 637 C C . THR A 1 87 ? 10.077 3.329 7.512 1.00 69.88 87 THR A C 1
ATOM 639 O O . THR A 1 87 ? 9.136 4.121 7.497 1.00 69.88 87 THR A O 1
ATOM 642 N N . TRP A 1 88 ? 11.345 3.740 7.403 1.00 70.25 88 TRP A N 1
ATOM 643 C CA . TRP A 1 88 ? 11.750 5.145 7.336 1.00 70.25 88 TRP A CA 1
ATOM 644 C C . TRP A 1 88 ? 13.062 5.352 6.561 1.00 70.25 88 TRP A C 1
ATOM 646 O O . TRP A 1 88 ? 13.892 4.448 6.455 1.00 70.25 88 TRP A O 1
ATOM 656 N N . GLY A 1 89 ? 13.256 6.573 6.054 1.00 73.00 89 GLY A N 1
ATOM 657 C CA . GLY A 1 89 ? 14.428 6.969 5.267 1.00 73.00 89 GLY A CA 1
ATOM 658 C C . GLY A 1 89 ? 14.406 6.451 3.828 1.00 73.00 89 GLY A C 1
ATOM 659 O O . GLY A 1 89 ? 13.381 5.973 3.339 1.00 73.00 89 GLY A O 1
ATOM 660 N N . ASP A 1 90 ? 15.553 6.554 3.159 1.00 71.12 90 ASP A N 1
ATOM 661 C CA . ASP A 1 90 ? 15.725 6.040 1.800 1.00 71.12 90 ASP A CA 1
ATOM 662 C C . ASP A 1 90 ? 15.540 4.514 1.782 1.00 71.12 90 ASP A C 1
ATOM 664 O O . ASP A 1 90 ? 15.840 3.834 2.769 1.00 71.12 90 ASP A O 1
ATOM 668 N N . GLU A 1 91 ? 14.988 3.993 0.683 1.00 78.38 91 GLU A N 1
ATOM 669 C CA . GLU A 1 91 ? 14.659 2.569 0.485 1.00 78.38 91 GLU A CA 1
ATOM 670 C C . GLU A 1 91 ? 13.636 1.978 1.475 1.00 78.38 91 GLU A C 1
ATOM 672 O O . GLU A 1 91 ? 13.524 0.756 1.589 1.00 78.38 91 GLU A O 1
ATOM 677 N N . ALA A 1 92 ? 12.876 2.805 2.200 1.00 82.25 92 ALA A N 1
ATOM 678 C CA . ALA A 1 92 ? 11.789 2.314 3.041 1.00 82.25 92 ALA A CA 1
ATOM 679 C C . ALA A 1 92 ? 10.683 1.664 2.195 1.00 82.25 92 ALA A C 1
ATOM 681 O O . ALA A 1 92 ? 10.198 2.244 1.219 1.00 82.25 92 ALA A O 1
ATOM 682 N N . CYS A 1 93 ? 10.260 0.464 2.591 1.00 85.38 93 CYS A N 1
ATOM 683 C CA . CYS A 1 93 ? 9.126 -0.198 1.958 1.00 85.38 93 CYS A CA 1
ATOM 684 C C . CYS A 1 93 ? 7.798 0.474 2.345 1.00 85.38 93 CYS A C 1
ATOM 686 O O . CYS A 1 93 ? 7.728 1.162 3.368 1.00 85.38 93 CYS A O 1
ATOM 688 N N . PRO A 1 94 ? 6.720 0.270 1.560 1.00 86.62 94 PRO A N 1
ATOM 689 C CA . PRO A 1 94 ? 5.389 0.732 1.929 1.00 86.62 94 PRO A CA 1
ATOM 690 C C . PRO A 1 94 ? 4.994 0.234 3.316 1.00 86.62 94 PRO A C 1
ATOM 692 O O . PRO A 1 94 ? 5.308 -0.892 3.701 1.00 86.62 94 PRO A O 1
ATOM 695 N N . VAL A 1 95 ? 4.279 1.078 4.052 1.00 87.06 95 VAL A N 1
ATOM 696 C CA . VAL A 1 95 ? 3.802 0.777 5.399 1.00 87.06 95 VAL A CA 1
ATOM 697 C C . VAL A 1 95 ? 2.297 0.973 5.437 1.00 87.06 95 VAL A C 1
ATOM 699 O O . VAL A 1 95 ? 1.793 2.001 4.981 1.00 87.06 95 VAL A O 1
ATOM 702 N N . ILE A 1 96 ? 1.580 0.001 5.996 1.00 89.12 96 ILE A N 1
ATOM 703 C CA . ILE A 1 96 ? 0.158 0.136 6.290 1.00 89.12 96 ILE A CA 1
ATOM 704 C C . ILE A 1 96 ? 0.012 0.696 7.702 1.00 89.12 96 ILE A C 1
ATOM 706 O O . ILE A 1 96 ? 0.690 0.274 8.640 1.00 89.12 96 ILE A O 1
ATOM 710 N N . GLY A 1 97 ? -0.886 1.662 7.853 1.00 87.94 97 GLY A N 1
ATOM 711 C CA . GLY A 1 97 ? -1.228 2.228 9.146 1.00 87.94 97 GLY A CA 1
ATOM 712 C C . GLY A 1 97 ? -2.728 2.377 9.330 1.00 87.94 97 GLY A C 1
ATOM 713 O O . GLY A 1 97 ? -3.487 2.423 8.363 1.00 87.94 97 GLY A O 1
ATOM 714 N N . LEU A 1 98 ? -3.133 2.490 10.590 1.00 87.62 98 LEU A N 1
ATOM 715 C CA . LEU A 1 98 ? -4.481 2.862 10.986 1.00 87.62 98 LEU A CA 1
ATOM 716 C C . LEU A 1 98 ? -4.472 4.314 11.441 1.00 87.62 98 LEU A C 1
ATOM 718 O O . LEU A 1 98 ? -3.641 4.717 12.258 1.00 87.62 98 LEU A O 1
ATOM 722 N N . LEU A 1 99 ? -5.429 5.081 10.934 1.00 87.06 99 LEU A N 1
ATOM 723 C CA . LEU A 1 99 ? -5.771 6.391 11.453 1.00 87.06 99 LEU A CA 1
ATOM 724 C C . LEU A 1 99 ? -7.145 6.302 12.112 1.00 87.06 99 LEU A C 1
ATOM 726 O O . LEU A 1 99 ? -8.120 5.922 11.470 1.00 87.06 99 LEU A O 1
ATOM 730 N N . ALA A 1 100 ? -7.226 6.710 13.371 1.00 84.75 100 ALA A N 1
ATOM 731 C CA . ALA A 1 100 ? -8.473 6.782 14.114 1.00 84.75 100 ALA A CA 1
ATOM 732 C C . ALA A 1 100 ? -8.637 8.155 14.771 1.00 84.75 100 ALA A C 1
ATOM 734 O O . ALA A 1 100 ? -7.665 8.870 15.035 1.00 84.75 100 ALA A O 1
ATOM 735 N N . ARG A 1 101 ? -9.887 8.521 15.062 1.00 83.56 101 ARG A N 1
ATOM 736 C CA . ARG A 1 101 ? -10.196 9.635 15.962 1.00 83.56 101 ARG A CA 1
ATOM 737 C C . ARG A 1 101 ? -10.554 9.074 17.329 1.00 83.56 101 ARG A C 1
ATOM 739 O O . ARG A 1 101 ? -11.569 8.404 17.460 1.00 83.56 101 ARG A O 1
ATOM 746 N N . VAL A 1 102 ? -9.745 9.384 18.335 1.00 79.06 102 VAL A N 1
ATOM 747 C CA . VAL A 1 102 ? -9.957 8.970 19.727 1.00 79.06 102 VAL A CA 1
ATOM 748 C C . VAL A 1 102 ? -10.067 10.233 20.571 1.00 79.06 102 VAL A C 1
ATOM 750 O O . VAL A 1 102 ? -9.144 11.048 20.579 1.00 79.06 102 VAL A O 1
ATOM 753 N N . ASN A 1 103 ? -11.207 10.436 21.239 1.00 84.69 103 ASN A N 1
ATOM 754 C CA . ASN A 1 103 ? -11.488 11.632 22.050 1.00 84.69 103 ASN A CA 1
ATOM 755 C C . ASN A 1 103 ? -11.238 12.956 21.298 1.00 84.69 103 ASN A C 1
ATOM 757 O O . ASN A 1 103 ? -10.635 13.890 21.820 1.00 84.69 103 ASN A O 1
ATOM 761 N N . GLY A 1 104 ? -11.639 13.016 20.024 1.00 84.12 104 GLY A N 1
ATOM 762 C CA . GLY A 1 104 ? -11.440 14.188 19.163 1.00 84.12 104 GLY A CA 1
ATOM 763 C C . GLY A 1 104 ? -10.015 14.372 18.621 1.00 84.12 104 GLY A C 1
ATOM 764 O O . GLY A 1 104 ? -9.816 15.204 17.738 1.00 84.12 104 GLY A O 1
ATOM 765 N N . GLN A 1 105 ? -9.035 13.580 19.070 1.00 83.62 105 GLN A N 1
ATOM 766 C CA . GLN A 1 105 ? -7.661 13.617 18.566 1.00 83.62 105 GLN A CA 1
ATOM 767 C C . GLN A 1 105 ? -7.425 12.580 17.472 1.00 83.62 105 GLN A C 1
ATOM 769 O O . GLN A 1 105 ? -7.922 11.458 17.545 1.00 83.62 105 GLN A O 1
ATOM 774 N N . HIS A 1 106 ? -6.616 12.931 16.472 1.00 84.44 106 HIS A N 1
ATOM 775 C CA . HIS A 1 106 ? -6.142 11.964 15.484 1.00 84.44 106 HIS A CA 1
ATOM 776 C C . HIS A 1 106 ? -5.033 11.121 16.107 1.00 84.44 106 HIS A C 1
ATOM 778 O O . HIS A 1 106 ? -4.057 11.653 16.640 1.00 84.44 106 HIS A O 1
ATOM 784 N N . LYS A 1 107 ? -5.189 9.804 16.039 1.00 84.00 107 LYS A N 1
ATOM 785 C CA . LYS A 1 107 ? -4.172 8.824 16.411 1.00 84.00 107 LYS A CA 1
ATOM 786 C C . LYS A 1 107 ? -3.819 8.040 15.159 1.00 84.00 107 LYS A C 1
ATOM 788 O O . LYS A 1 107 ? -4.710 7.535 14.482 1.00 84.00 107 LYS A O 1
ATOM 793 N N . GLN A 1 108 ? -2.530 7.979 14.849 1.00 85.25 108 GLN A N 1
ATOM 794 C CA . GLN A 1 108 ? -2.005 7.193 13.744 1.00 85.25 108 GLN A CA 1
ATOM 795 C C . GLN A 1 108 ? -1.043 6.154 14.301 1.00 85.25 108 GLN A C 1
ATOM 797 O O . GLN A 1 108 ? -0.172 6.488 15.105 1.00 85.25 108 GLN A O 1
ATOM 802 N N . GLN A 1 109 ? -1.180 4.920 13.839 1.00 85.00 109 GLN A N 1
ATOM 803 C CA . GLN A 1 109 ? -0.245 3.849 14.135 1.00 85.00 109 GLN A CA 1
ATOM 804 C C . GLN A 1 109 ? 0.152 3.168 12.833 1.00 85.00 109 GLN A C 1
ATOM 806 O O . GLN A 1 109 ? -0.703 2.731 12.070 1.00 85.00 109 GLN A 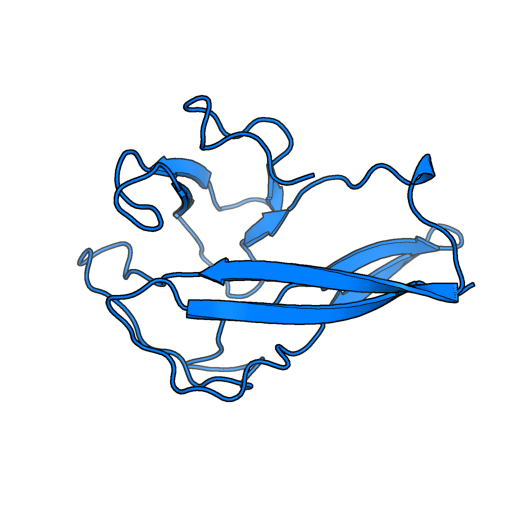O 1
ATOM 811 N N . ALA A 1 110 ? 1.453 3.127 12.573 1.00 85.69 110 ALA A N 1
ATOM 812 C CA . ALA A 1 110 ? 2.039 2.347 11.498 1.00 85.69 110 ALA A CA 1
ATOM 813 C C . ALA A 1 110 ? 2.353 0.941 12.016 1.00 85.69 110 ALA A C 1
ATOM 815 O O . ALA A 1 110 ? 2.825 0.794 13.146 1.00 85.69 110 ALA A O 1
ATOM 816 N N . PHE A 1 111 ? 2.121 -0.075 11.195 1.00 85.50 111 PHE A N 1
ATOM 817 C CA . PHE A 1 111 ? 2.428 -1.462 11.533 1.00 85.50 111 PHE A CA 1
ATOM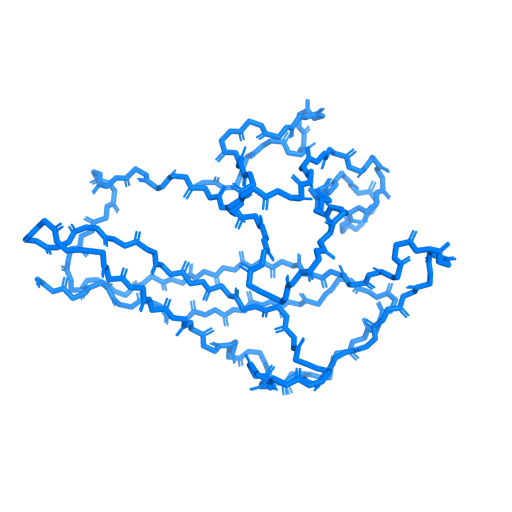 818 C C . PHE A 1 111 ? 3.599 -1.918 10.670 1.00 85.50 111 PHE A C 1
ATOM 820 O O . PHE A 1 111 ? 3.659 -1.592 9.494 1.00 85.50 111 PHE A O 1
ATOM 827 N N . ALA A 1 112 ? 4.588 -2.607 11.230 1.00 81.00 112 ALA A N 1
ATOM 828 C CA . ALA A 1 112 ? 5.635 -3.198 10.401 1.00 81.00 112 ALA A CA 1
ATOM 829 C C . ALA A 1 112 ? 5.087 -4.460 9.720 1.00 81.00 112 ALA A C 1
ATOM 831 O O . ALA A 1 112 ? 4.262 -5.164 10.302 1.00 81.00 112 ALA A O 1
ATOM 832 N N . SER A 1 113 ? 5.558 -4.754 8.505 1.00 84.56 113 SER A N 1
ATOM 833 C CA . SER A 1 113 ? 5.264 -6.050 7.890 1.00 84.56 113 SER A CA 1
ATOM 834 C C . SER A 1 113 ? 5.911 -7.162 8.714 1.00 84.56 113 SER A C 1
ATOM 836 O O . SER A 1 113 ? 7.070 -7.036 9.107 1.00 84.56 113 SER A O 1
ATOM 838 N N . THR A 1 114 ? 5.197 -8.258 8.939 1.00 84.31 114 THR A N 1
ATOM 839 C CA . THR A 1 114 ? 5.744 -9.508 9.480 1.00 84.31 114 THR A CA 1
ATOM 840 C C . THR A 1 114 ? 6.338 -10.395 8.385 1.00 84.31 114 THR A C 1
ATOM 842 O O . THR A 1 114 ? 6.963 -11.412 8.683 1.00 84.31 114 THR A O 1
ATOM 845 N N . PHE A 1 115 ? 6.189 -10.016 7.109 1.00 82.19 115 PHE A N 1
ATOM 846 C CA . PHE A 1 115 ? 6.838 -10.714 6.006 1.00 82.19 115 PHE A CA 1
ATOM 847 C C . PHE A 1 115 ? 8.361 -10.539 6.075 1.00 82.19 115 PHE A C 1
ATOM 849 O O . PHE A 1 115 ? 8.876 -9.426 5.986 1.00 82.19 115 PHE A O 1
ATOM 856 N N . ALA A 1 116 ? 9.071 -11.660 6.205 1.00 74.88 116 ALA A N 1
ATOM 857 C CA . ALA A 1 116 ? 10.527 -11.709 6.353 1.00 74.88 116 ALA A CA 1
ATOM 858 C C . ALA A 1 116 ? 11.275 -12.106 5.064 1.00 74.88 116 ALA A C 1
ATOM 860 O O . ALA A 1 116 ? 12.493 -12.276 5.088 1.00 74.88 116 ALA A O 1
ATOM 861 N N . GLY A 1 117 ? 10.565 -12.304 3.949 1.00 81.06 117 GLY A N 1
ATOM 862 C CA . GLY A 1 117 ? 11.197 -12.631 2.672 1.00 81.06 117 GLY A CA 1
ATOM 863 C C . GLY A 1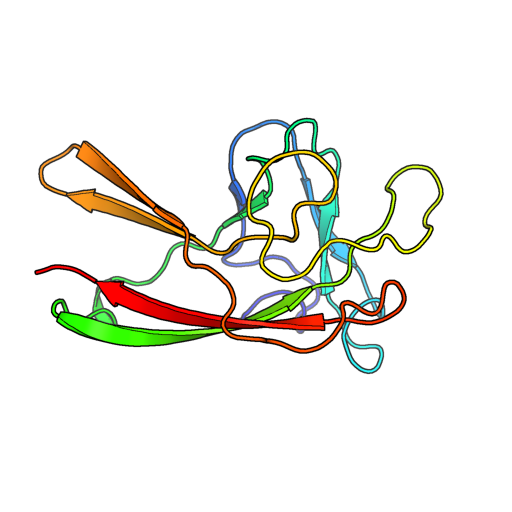 117 ? 11.862 -11.415 2.014 1.00 81.06 117 GLY A C 1
ATOM 864 O O . GLY A 1 117 ? 11.563 -10.271 2.369 1.00 81.06 117 GLY A O 1
ATOM 865 N N . PRO A 1 118 ? 12.764 -11.640 1.042 1.00 83.38 118 PRO A N 1
ATOM 866 C CA . PRO A 1 118 ? 13.368 -10.551 0.288 1.00 83.38 118 PRO A CA 1
ATOM 867 C C . PRO A 1 118 ? 12.308 -9.827 -0.548 1.00 83.38 118 PRO A C 1
ATOM 869 O O . PRO A 1 118 ? 11.394 -10.453 -1.085 1.00 83.38 118 PRO A O 1
ATOM 872 N N . TRP A 1 119 ? 12.465 -8.513 -0.701 1.00 87.31 119 TRP A N 1
ATOM 873 C CA . TRP A 1 119 ? 11.683 -7.757 -1.672 1.00 87.31 119 TRP A CA 1
ATOM 874 C C . TRP A 1 119 ? 12.175 -8.065 -3.090 1.00 87.31 119 TRP A C 1
ATOM 876 O O . TRP A 1 119 ? 13.346 -7.860 -3.413 1.00 87.31 119 TRP A O 1
ATOM 886 N N . VAL A 1 120 ? 11.275 -8.521 -3.952 1.00 91.06 120 VAL A N 1
ATOM 887 C CA . VAL A 1 120 ? 11.522 -8.770 -5.373 1.00 91.06 120 VAL A CA 1
ATOM 888 C C . VAL A 1 120 ? 10.959 -7.593 -6.161 1.00 91.06 120 VAL A C 1
ATOM 890 O O . VAL A 1 120 ? 9.745 -7.454 -6.277 1.00 91.06 120 VAL A O 1
ATOM 893 N N . ALA A 1 121 ? 11.834 -6.734 -6.692 1.00 90.44 121 ALA A N 1
ATOM 894 C CA . ALA A 1 121 ? 11.435 -5.475 -7.330 1.00 90.44 121 ALA A CA 1
ATOM 895 C C . ALA A 1 121 ? 10.363 -5.666 -8.415 1.00 90.44 121 ALA A C 1
ATOM 897 O O . ALA A 1 121 ? 9.349 -4.972 -8.418 1.00 90.44 121 ALA A O 1
ATOM 898 N N . ASP A 1 122 ? 10.565 -6.628 -9.318 1.00 91.06 122 ASP A N 1
ATOM 899 C CA . ASP A 1 122 ? 9.681 -6.823 -10.469 1.00 91.06 122 ASP A CA 1
ATOM 900 C C . ASP A 1 122 ? 8.404 -7.627 -10.152 1.00 91.06 122 ASP A C 1
ATOM 902 O O . ASP A 1 122 ? 7.583 -7.897 -11.030 1.00 91.06 122 ASP A O 1
ATOM 906 N N . ALA A 1 123 ? 8.179 -7.967 -8.883 1.00 91.69 123 ALA A N 1
ATOM 907 C CA . ALA A 1 123 ? 7.006 -8.702 -8.438 1.00 91.69 123 ALA A CA 1
ATOM 908 C C . ALA A 1 123 ? 6.160 -7.887 -7.457 1.00 91.69 123 ALA A C 1
ATOM 910 O O . ALA A 1 123 ? 6.601 -6.910 -6.851 1.00 91.69 123 ALA A O 1
ATOM 911 N N . PHE A 1 124 ? 4.920 -8.331 -7.278 1.00 92.88 124 PHE A N 1
ATOM 912 C CA . PHE A 1 124 ? 4.140 -7.940 -6.117 1.00 92.88 124 PHE A CA 1
ATOM 913 C C . PHE A 1 124 ? 4.634 -8.713 -4.900 1.00 92.88 124 PHE A C 1
ATOM 915 O O . PHE A 1 124 ? 4.669 -9.943 -4.902 1.00 92.88 124 PHE A O 1
ATOM 922 N N . ASN A 1 125 ? 4.983 -7.977 -3.856 1.00 92.06 125 ASN A N 1
ATOM 923 C CA . ASN A 1 125 ? 5.516 -8.506 -2.616 1.00 92.06 125 ASN A CA 1
ATOM 924 C C . ASN A 1 125 ? 4.415 -8.539 -1.557 1.00 92.06 125 ASN A C 1
ATOM 926 O O . ASN A 1 125 ? 3.684 -7.550 -1.416 1.00 92.06 125 ASN A O 1
ATOM 930 N N . PRO A 1 126 ? 4.289 -9.642 -0.805 1.00 91.69 126 PRO A N 1
ATOM 931 C CA . PRO A 1 126 ? 3.313 -9.734 0.261 1.00 91.69 126 PRO A CA 1
ATOM 932 C C . PRO A 1 126 ? 3.665 -8.791 1.405 1.00 91.69 126 PRO A C 1
ATOM 934 O O . PRO A 1 126 ? 4.821 -8.598 1.785 1.00 91.69 126 PRO A O 1
ATOM 937 N N . TYR A 1 127 ? 2.617 -8.230 1.978 1.00 89.88 127 TYR A N 1
ATOM 938 C CA . TYR A 1 127 ? 2.667 -7.434 3.179 1.00 89.88 127 TYR A CA 1
ATOM 939 C C . TYR A 1 127 ? 1.604 -7.964 4.123 1.00 89.88 127 TYR A C 1
ATOM 941 O O . TYR A 1 127 ? 0.412 -7.909 3.817 1.00 89.88 127 TYR A O 1
ATOM 949 N N . THR A 1 128 ? 2.046 -8.454 5.273 1.00 90.00 128 THR A N 1
ATOM 950 C CA . THR A 1 128 ? 1.168 -8.934 6.335 1.00 90.00 128 THR A CA 1
ATOM 951 C C . THR A 1 128 ? 1.470 -8.130 7.580 1.00 90.00 128 THR A C 1
ATOM 953 O O . THR A 1 128 ? 2.632 -7.977 7.937 1.00 90.00 128 THR A O 1
ATOM 956 N N . ALA A 1 129 ? 0.448 -7.602 8.237 1.00 88.12 129 ALA A N 1
ATOM 957 C CA . ALA A 1 129 ? 0.603 -6.895 9.499 1.00 88.12 129 ALA A CA 1
ATOM 958 C C . ALA A 1 129 ? -0.496 -7.297 10.476 1.00 88.12 129 ALA A C 1
ATOM 960 O O . ALA A 1 129 ? -1.663 -7.424 10.098 1.00 88.12 129 ALA A O 1
ATOM 961 N N . GLU A 1 130 ? -0.111 -7.448 11.738 1.00 88.62 130 GLU A N 1
ATOM 962 C CA . GLU A 1 130 ? -1.039 -7.641 12.844 1.00 88.62 130 GLU A CA 1
ATOM 963 C C . GLU A 1 130 ? -1.358 -6.283 13.471 1.00 88.62 130 GLU A C 1
ATOM 965 O O . GLU A 1 130 ? -0.464 -5.522 13.851 1.00 88.62 130 GLU A O 1
ATOM 970 N N . MET A 1 131 ? -2.644 -5.977 13.578 1.00 84.94 131 MET A N 1
ATOM 971 C CA . MET A 1 131 ? -3.148 -4.731 14.136 1.00 84.94 131 MET A CA 1
ATOM 972 C C . MET A 1 131 ? -4.094 -5.036 15.286 1.00 84.94 131 MET A C 1
ATOM 974 O O . MET A 1 131 ? -5.130 -5.661 15.085 1.00 84.94 131 MET A O 1
ATOM 978 N N . THR A 1 132 ? -3.797 -4.509 16.469 1.00 83.75 132 THR A N 1
ATOM 979 C CA . THR A 1 132 ? -4.746 -4.498 17.585 1.00 83.75 132 THR A CA 1
ATOM 980 C C . THR A 1 132 ? -5.261 -3.088 17.771 1.00 83.75 132 THR A C 1
ATOM 982 O O . THR A 1 132 ? -4.476 -2.150 17.922 1.00 83.75 132 THR A O 1
ATOM 985 N N . ILE A 1 133 ? -6.581 -2.933 17.762 1.00 76.50 133 ILE A N 1
ATOM 986 C CA . ILE A 1 133 ? -7.202 -1.635 18.010 1.00 76.50 133 ILE A CA 1
ATOM 987 C C . ILE A 1 133 ? -7.347 -1.477 19.520 1.00 76.50 133 ILE A C 1
ATOM 989 O O . ILE A 1 133 ? -7.981 -2.328 20.147 1.00 76.50 133 ILE A O 1
ATOM 993 N N . PRO A 1 134 ? -6.723 -0.453 20.126 1.00 68.56 134 PRO A N 1
ATOM 994 C CA . PRO A 1 134 ? -6.803 -0.262 21.564 1.00 68.56 134 PRO A CA 1
ATOM 995 C C . PRO A 1 134 ? -8.259 0.001 21.993 1.00 68.56 134 PRO A C 1
ATOM 997 O O . PRO A 1 134 ? -9.028 0.547 21.196 1.00 68.56 134 PRO A O 1
ATOM 1000 N N . PRO A 1 135 ? -8.636 -0.413 23.215 1.00 64.06 135 PRO A N 1
ATOM 1001 C CA . PRO A 1 135 ? -9.948 -0.130 23.793 1.00 64.06 135 PRO A CA 1
ATOM 1002 C C . PRO A 1 135 ? -10.222 1.369 23.966 1.00 64.06 135 PRO A C 1
ATOM 1004 O O . PRO A 1 135 ? -9.252 2.149 24.129 1.00 64.06 135 PRO A O 1
#

Sequence (135 aa):
VNGGAEYGDARGWKRWREGCAVSVAPNAGVNGGDALAVTGRTGHWMGLEQLLDTECIIPGTQYNINAMFKLVNETSGEAVACTALRTWGDEACPVIGLLARVNGQHKQQAFASTFAGPWVADAFNPYTAEMTIPP

Organism: Cyclophora tenuis (NCBI:txid216820)

pLDDT: mean 85.37, std 7.25, range [54.59, 93.56]

Foldseek 3Di:
DDDAQQVQGQPQKDKDDPQKDWGKDQLLDDPRHIDIDIDRDPDLRIDMDGDDDCVVPDAQDKDKDKDWDADADRVPRFFDAAAQQACDDPRHDDWDWDWDQDPNDTDIDTFHFPDPDGTDRSTTDMGIGIDHHHD

Secondary structure (DSSP, 8-state):
---SGGGTS-TTEEEESTT-EEEEETT-SGGG--EEEEE---STT-EEEEPPPGGG--TT-EEEEEEEE-EE-TTT--EE--BTT--SSTTBPP-EEEEEEETTEEEEEEE-----SPP-TTSPEEEEEEEE---

InterPro domains:
  IPR003305 Carbohydrate-binding, CenC-like [PF02018] (2-81)
  IPR008979 Galactose-binding-like domain superfamily [SSF49785] (6-90)

Radius of gyration: 15.24 Å; chains: 1; bounding box: 35×29×40 Å